Protein AF-Q9XIT8-F1 (afdb_monomer)

Organism: Glycine max (NCBI:txid3847)

Solvent-accessible surface area (backbone atoms only — not comparable to full-atom values): 2802 Å² total; per-residue (Å²): 135,84,81,75,65,86,80,68,76,80,62,73,74,49,72,68,52,49,52,48,47,54,52,43,34,72,75,64,45,97,40,60,74,62,47,48,69,68,42,92,92,99

InterPro domains:
  IPR001005 SANT/Myb domain [PF00249] (11-42)
  IPR001005 SANT/Myb domain [PS50090] (5-42)
  IPR009057 Homedomain-like superfamily [SSF46689] (1-42)
  IPR017930 Myb domain [PS51294] (5-42)
  IPR051953 Plant secondary wall-associated transcription factors [PTHR47997] (1-42)

Sequence (42 aa):
MNYLRPNLKHGHFSVEEEQLIVQLQQQLGNKWAKIARKLPGR

Radius of gyration: 13.62 Å; Cα contacts (8 Å, |Δi|>4): 15; chains: 1; bounding box: 38×24×22 Å

Structure (mmCIF, N/CA/C/O backbone):
data_AF-Q9XIT8-F1
#
_entry.id   AF-Q9XIT8-F1
#
loop_
_atom_site.group_PDB
_atom_site.id
_atom_site.type_symbol
_atom_site.label_atom_id
_atom_site.label_alt_id
_atom_site.label_comp_id
_atom_site.label_asym_id
_atom_site.label_entity_id
_atom_site.label_seq_id
_atom_site.pdbx_PDB_ins_code
_atom_site.Cartn_x
_atom_site.Cartn_y
_atom_site.Cartn_z
_atom_site.occupancy
_atom_site.B_iso_or_equiv
_atom_site.auth_seq_id
_atom_site.auth_comp_id
_atom_site.auth_asym_id
_atom_site.auth_atom_id
_atom_site.pdbx_PDB_model_num
ATOM 1 N N . MET A 1 1 ? 29.921 -17.107 -13.892 1.00 52.44 1 MET A N 1
ATOM 2 C CA . MET A 1 1 ? 29.271 -15.907 -13.322 1.00 52.44 1 MET A CA 1
ATOM 3 C C . MET A 1 1 ? 27.772 -16.152 -13.351 1.00 52.44 1 MET A C 1
ATOM 5 O O . MET A 1 1 ? 27.225 -16.357 -14.423 1.00 52.44 1 MET A O 1
ATOM 9 N N . ASN A 1 2 ? 27.173 -16.337 -12.172 1.00 46.00 2 ASN A N 1
ATOM 10 C CA . ASN A 1 2 ? 25.864 -16.968 -11.989 1.00 46.00 2 ASN A CA 1
ATOM 11 C C . ASN A 1 2 ? 24.705 -16.035 -12.364 1.00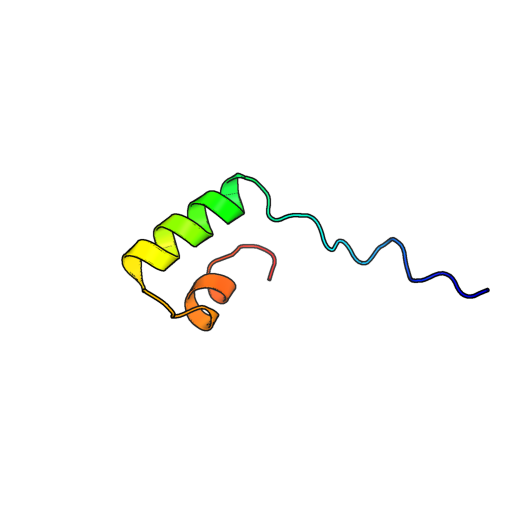 46.00 2 ASN A C 1
ATOM 13 O O . ASN A 1 2 ? 24.590 -14.931 -11.840 1.00 46.00 2 ASN A O 1
ATOM 17 N N . TYR A 1 3 ? 23.839 -16.534 -13.243 1.00 50.66 3 TYR A N 1
ATOM 18 C CA . TYR A 1 3 ? 22.581 -15.940 -13.671 1.00 50.66 3 TYR A CA 1
ATOM 19 C C . TYR A 1 3 ? 21.640 -15.751 -12.473 1.00 50.66 3 TYR A C 1
ATOM 21 O O . TYR A 1 3 ? 20.980 -16.692 -12.025 1.00 50.66 3 TYR A O 1
ATOM 29 N N . LEU A 1 4 ? 21.552 -14.525 -11.953 1.00 59.91 4 LEU A N 1
ATOM 30 C CA . LEU A 1 4 ? 20.407 -14.118 -11.144 1.00 59.91 4 LEU A CA 1
ATOM 31 C C . LEU A 1 4 ? 19.171 -14.243 -12.040 1.00 59.91 4 LEU A C 1
ATOM 33 O O . LEU A 1 4 ? 19.037 -13.554 -13.046 1.00 59.91 4 LEU A O 1
ATOM 37 N N . ARG A 1 5 ? 18.332 -15.223 -11.708 1.00 54.34 5 ARG A N 1
ATOM 38 C CA . ARG A 1 5 ? 17.132 -15.650 -12.434 1.00 54.34 5 ARG A CA 1
ATOM 39 C C . ARG A 1 5 ? 16.355 -14.441 -12.999 1.00 54.34 5 ARG A C 1
ATOM 41 O O . ARG A 1 5 ? 15.742 -13.721 -12.212 1.00 54.34 5 ARG A O 1
ATOM 48 N N . PRO A 1 6 ? 16.279 -14.256 -14.331 1.00 59.53 6 PRO A N 1
ATOM 49 C CA . PRO A 1 6 ? 15.581 -13.118 -14.944 1.00 59.53 6 PRO A CA 1
ATOM 50 C C . PRO A 1 6 ? 14.046 -13.211 -14.831 1.00 59.53 6 PRO A C 1
ATOM 52 O O . PRO A 1 6 ? 13.336 -12.305 -15.246 1.00 59.53 6 PRO A O 1
ATOM 55 N N . ASN A 1 7 ? 13.526 -14.297 -14.245 1.00 52.31 7 ASN A N 1
ATOM 56 C CA . ASN A 1 7 ? 12.101 -14.514 -13.980 1.00 52.31 7 ASN A CA 1
ATOM 57 C C . ASN A 1 7 ? 11.643 -14.054 -12.592 1.00 52.31 7 ASN A C 1
ATOM 59 O O . ASN A 1 7 ? 10.474 -14.234 -12.249 1.00 52.31 7 ASN A O 1
ATOM 63 N N . LEU A 1 8 ? 12.519 -13.448 -11.786 1.00 53.59 8 LEU A N 1
ATOM 64 C CA . LEU A 1 8 ? 12.058 -12.706 -10.622 1.00 53.59 8 LEU A CA 1
ATOM 65 C C . LEU A 1 8 ? 11.492 -11.385 -11.146 1.00 53.59 8 LEU A C 1
ATOM 67 O O . LEU A 1 8 ? 12.189 -10.374 -11.177 1.00 53.59 8 LEU A O 1
ATOM 71 N N . LYS A 1 9 ? 10.244 -11.424 -11.631 1.00 52.69 9 LYS A N 1
ATOM 72 C CA . LYS A 1 9 ? 9.451 -10.235 -11.940 1.00 52.69 9 LYS A CA 1
ATOM 73 C C . LYS A 1 9 ? 9.276 -9.435 -10.645 1.00 52.69 9 LYS A C 1
ATOM 75 O O . LYS A 1 9 ? 8.218 -9.441 -10.032 1.00 52.69 9 LYS A O 1
ATOM 80 N N . HIS A 1 10 ? 10.307 -8.700 -10.247 1.00 57.19 10 HIS A N 1
ATOM 81 C CA . HIS A 1 10 ? 10.146 -7.429 -9.562 1.00 57.19 10 HIS A CA 1
ATOM 82 C C . HIS A 1 10 ? 9.598 -6.448 -10.600 1.00 57.19 10 HIS A C 1
A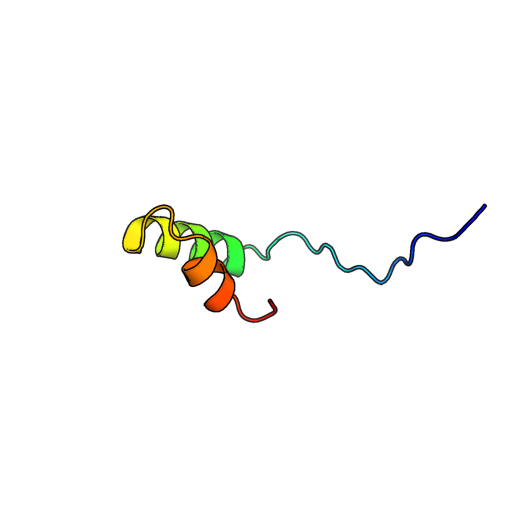TOM 84 O O . HIS A 1 10 ? 10.262 -5.488 -10.979 1.00 57.19 10 HIS A O 1
ATOM 90 N N . GLY A 1 11 ? 8.427 -6.763 -11.163 1.00 59.72 11 GLY A N 1
ATOM 91 C CA . GLY A 1 11 ? 7.707 -5.808 -11.977 1.00 59.72 11 GLY A CA 1
ATOM 92 C C . GLY A 1 11 ? 7.466 -4.612 -11.079 1.00 59.72 11 GLY A C 1
ATOM 93 O O . GLY A 1 11 ? 7.043 -4.783 -9.933 1.00 59.72 11 GLY A O 1
ATOM 94 N N . HIS A 1 12 ? 7.805 -3.424 -11.568 1.00 66.12 12 HIS A N 1
ATOM 95 C CA . HIS A 1 12 ? 7.221 -2.210 -11.025 1.00 66.12 12 HIS A CA 1
ATOM 96 C C . HIS A 1 12 ? 5.733 -2.465 -10.782 1.00 66.12 12 HIS A C 1
ATOM 98 O O . HIS A 1 12 ? 5.093 -3.131 -11.603 1.00 66.12 12 HIS A O 1
ATOM 104 N N . PHE A 1 13 ? 5.217 -1.978 -9.651 1.00 71.75 13 PHE A N 1
ATOM 105 C CA . PHE A 1 13 ? 3.776 -1.951 -9.451 1.00 71.75 13 PHE A CA 1
ATOM 106 C C . PHE A 1 13 ? 3.154 -1.348 -10.707 1.00 71.75 13 PHE A C 1
ATOM 108 O O . PHE A 1 13 ? 3.633 -0.332 -11.218 1.00 71.75 13 PHE A O 1
ATOM 115 N N . SER A 1 14 ? 2.149 -2.022 -11.252 1.00 80.94 14 SER A N 1
ATOM 116 C CA . SER A 1 14 ? 1.398 -1.462 -12.368 1.00 80.94 14 SER A CA 1
ATOM 117 C C . SER A 1 14 ? 0.768 -0.153 -11.898 1.00 80.94 14 SER A C 1
ATOM 119 O O . SER A 1 14 ? 0.467 -0.003 -10.715 1.00 80.94 14 SER A O 1
ATOM 121 N N . VAL A 1 15 ? 0.517 0.786 -12.809 1.00 83.19 15 VAL A N 1
ATOM 122 C CA . VAL A 1 15 ? -0.102 2.079 -12.457 1.00 83.19 15 VAL A CA 1
ATOM 123 C C . VAL A 1 15 ? -1.398 1.875 -11.655 1.00 83.19 15 VAL A C 1
ATOM 125 O O . VAL A 1 15 ? -1.665 2.597 -10.699 1.00 83.19 15 VAL A O 1
ATOM 128 N N . GLU A 1 16 ? -2.161 0.829 -11.979 1.00 84.56 16 GLU A N 1
ATOM 129 C CA . GLU A 1 16 ? -3.362 0.419 -11.243 1.00 84.56 16 GLU A CA 1
ATOM 130 C C . GLU A 1 16 ? -3.065 -0.000 -9.792 1.00 84.56 16 GLU A C 1
ATOM 132 O O . GLU A 1 16 ? -3.784 0.390 -8.872 1.00 84.56 16 GLU A O 1
ATOM 137 N N . GLU A 1 17 ? -1.989 -0.760 -9.565 1.00 84.75 17 GLU A N 1
ATOM 138 C CA . GLU A 1 17 ? -1.545 -1.153 -8.226 1.00 84.75 17 GLU A CA 1
ATOM 139 C C . GLU A 1 17 ? -1.053 0.059 -7.433 1.00 84.75 17 GLU A C 1
ATOM 141 O O . GLU A 1 17 ? -1.392 0.185 -6.261 1.00 84.75 17 GLU A O 1
ATOM 146 N N . GLU A 1 18 ? -0.313 0.981 -8.054 1.00 87.00 18 GLU A N 1
ATOM 147 C CA . GLU A 1 18 ? 0.126 2.219 -7.399 1.00 87.00 18 GLU A CA 1
ATOM 148 C C . GLU A 1 18 ? -1.064 3.083 -6.970 1.00 87.00 18 GLU A C 1
ATOM 150 O O . GLU A 1 18 ? -1.119 3.536 -5.823 1.00 87.00 18 GLU A O 1
ATOM 155 N N . GLN A 1 19 ? -2.060 3.262 -7.844 1.00 90.44 19 GLN A N 1
ATOM 156 C CA . GLN A 1 19 ? -3.282 3.985 -7.490 1.00 90.44 19 GLN 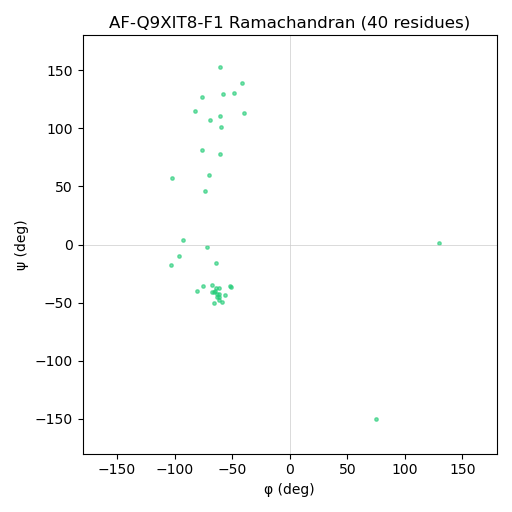A CA 1
ATOM 157 C C . GLN A 1 19 ? -4.027 3.298 -6.345 1.00 90.44 19 GLN A C 1
ATOM 159 O O . GLN A 1 19 ? -4.456 3.968 -5.402 1.00 90.44 19 GLN A O 1
ATOM 164 N 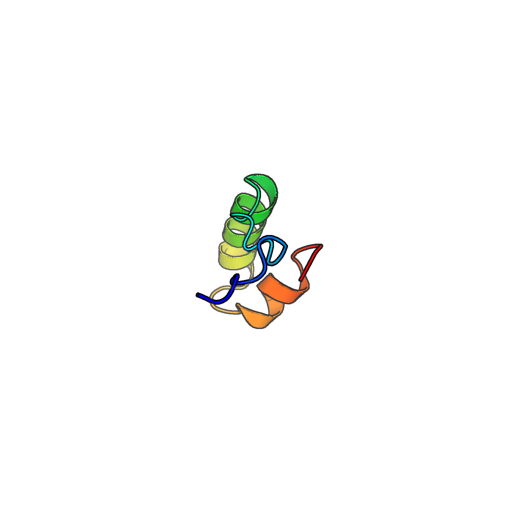N . LEU A 1 20 ? -4.121 1.967 -6.375 1.00 89.56 20 LEU A N 1
ATOM 165 C CA . LEU A 1 20 ? -4.762 1.199 -5.317 1.00 89.56 20 LEU A CA 1
ATOM 166 C C . LEU A 1 20 ? -3.991 1.314 -3.993 1.00 89.56 20 LEU A C 1
ATOM 168 O O . LEU A 1 20 ? -4.615 1.482 -2.947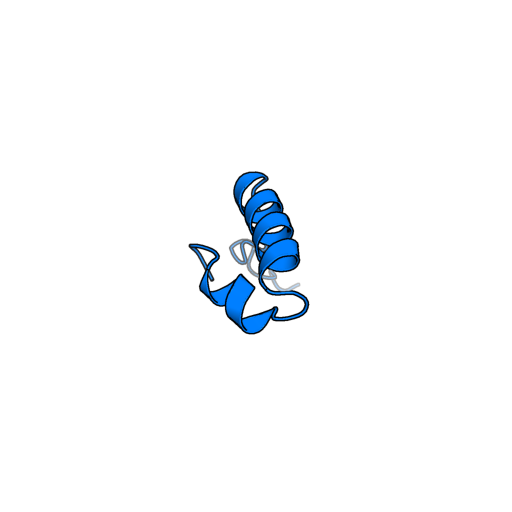 1.00 89.56 20 LEU A O 1
ATOM 172 N N . ILE A 1 21 ? -2.654 1.292 -4.014 1.00 89.56 21 ILE A N 1
ATOM 173 C CA . ILE A 1 21 ? -1.811 1.517 -2.831 1.00 89.56 21 ILE A CA 1
ATOM 174 C C . ILE A 1 21 ? -2.095 2.893 -2.238 1.00 89.56 21 ILE A C 1
ATOM 176 O O . ILE A 1 21 ? -2.345 2.982 -1.039 1.00 89.56 21 ILE A O 1
ATOM 180 N N . VAL A 1 22 ? -2.097 3.949 -3.055 1.00 92.12 22 VAL A N 1
ATOM 181 C CA . VAL A 1 22 ? -2.346 5.319 -2.587 1.00 92.12 22 VAL A CA 1
ATOM 182 C C . VAL A 1 22 ? -3.757 5.448 -2.009 1.00 92.12 22 VAL A C 1
ATOM 184 O O . VAL A 1 22 ? -3.916 5.978 -0.908 1.00 92.12 22 VAL A O 1
ATOM 187 N N . GLN A 1 23 ? -4.778 4.912 -2.683 1.00 92.75 23 GLN A N 1
ATOM 188 C CA . GLN A 1 23 ? -6.156 4.919 -2.180 1.00 92.75 23 GLN A CA 1
ATOM 189 C C . GLN A 1 23 ? -6.284 4.149 -0.861 1.00 92.75 23 GLN A C 1
ATOM 191 O O . GLN A 1 23 ? -6.846 4.653 0.113 1.00 92.75 23 GLN A O 1
ATOM 196 N N . LEU A 1 24 ? -5.720 2.943 -0.793 1.00 92.56 24 LEU A N 1
ATOM 197 C CA . LEU A 1 24 ? -5.764 2.114 0.404 1.00 92.56 24 LEU A CA 1
ATOM 198 C C . LEU A 1 24 ? -4.943 2.713 1.546 1.00 92.56 24 LEU A C 1
ATOM 200 O O . LEU A 1 24 ? -5.359 2.597 2.694 1.00 92.56 24 LEU A O 1
ATOM 204 N N . GLN A 1 25 ? -3.817 3.369 1.272 1.00 93.31 25 GLN A N 1
ATOM 205 C CA . GLN A 1 25 ? -3.030 4.082 2.276 1.00 93.31 25 GLN A CA 1
ATOM 206 C C . GLN A 1 25 ? -3.807 5.279 2.827 1.00 93.31 25 GLN A C 1
ATOM 208 O O . GLN A 1 25 ? -3.814 5.483 4.038 1.00 93.31 25 GLN A O 1
ATOM 213 N N . GLN A 1 26 ? -4.516 6.029 1.979 1.00 93.62 26 GLN A N 1
ATOM 214 C CA . GLN A 1 26 ? -5.391 7.113 2.434 1.00 93.62 26 GLN A CA 1
ATOM 215 C C . GLN A 1 26 ? -6.552 6.591 3.296 1.00 93.62 26 GLN A C 1
ATOM 217 O O . GLN A 1 26 ? -6.899 7.212 4.296 1.00 93.62 26 GLN A O 1
ATOM 222 N N . GLN A 1 27 ? -7.121 5.427 2.963 1.00 92.88 27 GLN A N 1
ATOM 223 C CA . GLN A 1 27 ? -8.238 4.841 3.716 1.00 92.88 27 GLN A CA 1
ATOM 224 C C . GLN A 1 27 ? -7.817 4.098 4.996 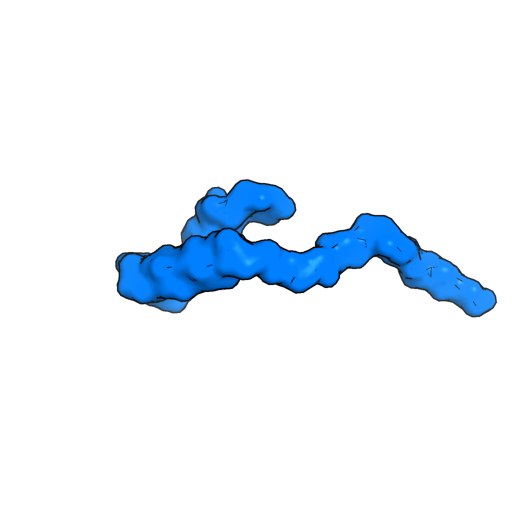1.00 92.88 27 GLN A C 1
ATOM 226 O O . GLN A 1 27 ? -8.518 4.137 6.006 1.00 92.88 27 GLN A O 1
ATOM 231 N N . LEU A 1 28 ? -6.707 3.357 4.962 1.00 90.62 28 LEU A N 1
ATOM 232 C CA . LEU A 1 28 ? -6.275 2.447 6.031 1.00 90.62 28 LEU A CA 1
ATOM 233 C C . LEU A 1 28 ? -5.133 3.023 6.881 1.00 90.62 28 LEU A C 1
ATOM 235 O O . LEU A 1 28 ? -4.902 2.515 7.986 1.00 90.62 28 LEU A O 1
ATOM 239 N N . GLY A 1 29 ? -4.434 4.048 6.390 1.00 89.62 29 GLY A N 1
ATOM 240 C CA . GLY A 1 29 ? -3.209 4.599 6.964 1.00 89.62 29 GLY A CA 1
ATOM 241 C C . GLY A 1 29 ? -1.994 3.701 6.715 1.00 89.62 29 GLY A C 1
ATOM 242 O O . GLY A 1 29 ? -1.945 2.933 5.755 1.00 89.62 29 GLY A O 1
ATOM 243 N N . ASN A 1 30 ? -1.028 3.731 7.638 1.00 88.75 30 ASN A N 1
ATOM 244 C CA . ASN A 1 30 ? 0.208 2.932 7.593 1.00 88.75 30 ASN A CA 1
ATOM 245 C C . ASN A 1 30 ? -0.016 1.436 7.908 1.00 88.75 30 ASN A C 1
ATOM 247 O O . ASN A 1 30 ? 0.710 0.826 8.690 1.00 88.75 30 ASN A O 1
ATOM 251 N N . LYS A 1 31 ? -1.040 0.818 7.312 1.00 91.25 31 LYS A N 1
ATOM 252 C CA . LYS A 1 31 ? -1.380 -0.604 7.468 1.00 91.25 31 LYS A CA 1
ATOM 253 C C . LYS A 1 31 ? -0.922 -1.400 6.251 1.00 91.25 31 LYS A C 1
ATOM 255 O O . LYS A 1 31 ? -1.720 -2.097 5.626 1.00 91.25 31 LYS A O 1
ATOM 260 N N . TRP A 1 32 ? 0.372 -1.334 5.950 1.00 89.56 32 TRP A N 1
ATOM 261 C CA . TRP A 1 32 ? 0.989 -1.966 4.778 1.00 89.56 32 TRP A CA 1
ATOM 262 C C . TRP A 1 32 ? 0.654 -3.453 4.622 1.00 89.56 32 TRP A C 1
ATOM 264 O O . TRP A 1 32 ? 0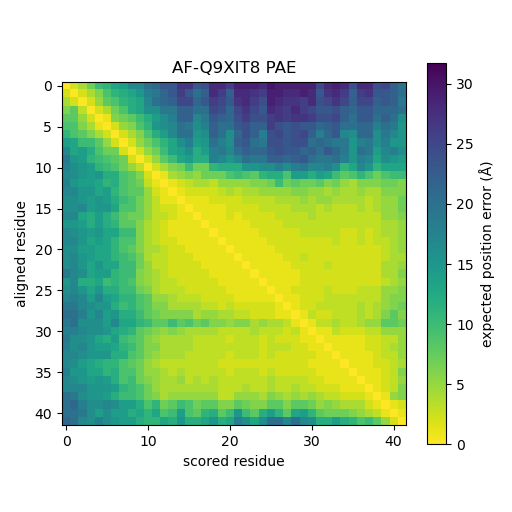.370 -3.891 3.515 1.00 89.56 32 TRP A O 1
ATOM 274 N N . ALA A 1 33 ? 0.552 -4.211 5.718 1.00 89.38 33 ALA A N 1
ATOM 275 C CA . ALA A 1 33 ? 0.133 -5.616 5.672 1.00 89.38 33 ALA A CA 1
ATOM 276 C C . ALA A 1 33 ? -1.289 -5.814 5.102 1.00 89.38 33 ALA A C 1
ATOM 278 O O . ALA A 1 33 ? -1.544 -6.763 4.365 1.00 89.38 33 ALA A O 1
ATOM 279 N N . LYS A 1 34 ? -2.232 -4.911 5.413 1.00 88.38 34 LYS A N 1
ATOM 280 C CA . LYS A 1 34 ? -3.595 -4.959 4.855 1.00 88.38 34 LYS A CA 1
ATOM 281 C C . LYS A 1 34 ? -3.634 -4.495 3.402 1.00 88.38 34 LYS A C 1
ATOM 283 O O . LYS A 1 34 ? -4.430 -5.039 2.645 1.00 88.38 34 LYS A O 1
ATOM 288 N N . ILE A 1 35 ? -2.804 -3.511 3.051 1.00 89.00 35 ILE A N 1
ATOM 289 C CA . ILE A 1 35 ? -2.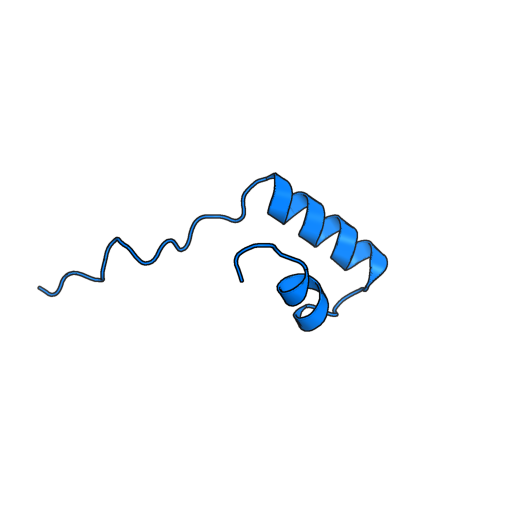681 -2.986 1.686 1.00 89.00 35 ILE A CA 1
ATOM 290 C C . ILE A 1 35 ? -2.111 -4.072 0.773 1.00 89.00 35 ILE A C 1
ATOM 292 O O . ILE A 1 35 ? -2.736 -4.404 -0.222 1.00 89.00 35 ILE A O 1
ATOM 296 N N . ALA A 1 36 ? -1.007 -4.710 1.171 1.00 85.94 36 ALA A N 1
ATOM 297 C CA . ALA A 1 36 ? -0.393 -5.806 0.426 1.00 85.94 36 ALA A CA 1
ATOM 298 C C . ALA A 1 36 ? -1.381 -6.955 0.176 1.00 85.94 36 ALA A C 1
ATOM 300 O O . ALA A 1 36 ? -1.510 -7.406 -0.952 1.00 85.94 36 ALA A O 1
ATOM 301 N N . ARG A 1 37 ? -2.178 -7.337 1.186 1.00 86.81 37 ARG A N 1
ATOM 302 C CA . ARG A 1 37 ? -3.218 -8.375 1.049 1.00 86.81 37 ARG A CA 1
ATOM 303 C C . ARG A 1 37 ? -4.349 -8.009 0.073 1.00 86.81 37 ARG A C 1
ATOM 305 O O . ARG A 1 37 ? -5.160 -8.860 -0.276 1.00 86.81 37 ARG A O 1
ATOM 312 N N . LYS A 1 38 ? -4.482 -6.733 -0.290 1.00 82.50 38 LYS A N 1
ATOM 313 C CA . LYS A 1 38 ? -5.479 -6.236 -1.245 1.00 82.50 38 LYS A CA 1
ATOM 314 C C . LYS A 1 38 ? -4.916 -6.093 -2.662 1.00 82.50 38 LYS A C 1
ATOM 316 O O . LYS A 1 38 ? -5.716 -5.870 -3.564 1.00 82.50 38 LYS A O 1
ATOM 321 N N . LEU A 1 39 ? -3.602 -6.225 -2.861 1.00 82.31 39 LEU A N 1
ATOM 322 C CA . LEU A 1 39 ? -2.980 -6.1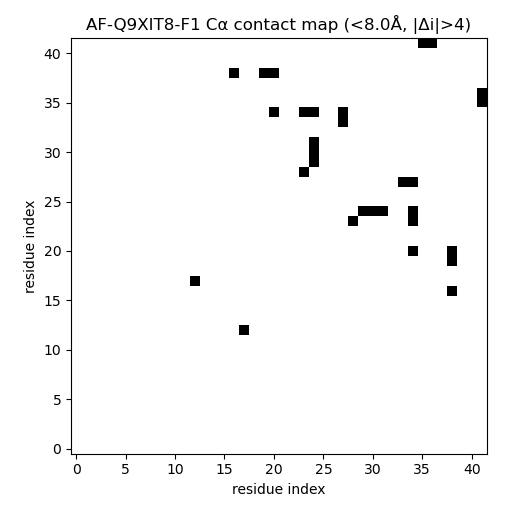71 -4.181 1.00 82.31 39 LEU A CA 1
ATOM 323 C C . LEU A 1 39 ? -3.093 -7.544 -4.859 1.00 82.31 39 LEU A C 1
ATOM 325 O O . LEU A 1 39 ? -2.537 -8.518 -4.350 1.00 82.31 39 LEU A O 1
ATOM 329 N N . PRO A 1 40 ? -3.830 -7.664 -5.977 1.00 66.56 40 PRO A N 1
ATOM 330 C CA . PRO A 1 40 ? -3.960 -8.931 -6.683 1.00 66.56 40 PRO A CA 1
ATOM 331 C C . PRO A 1 40 ? -2.616 -9.298 -7.326 1.00 66.56 40 PRO A C 1
ATOM 333 O O . PRO A 1 40 ? -2.210 -8.694 -8.309 1.00 66.56 40 PRO A O 1
ATOM 336 N N . GLY A 1 41 ? -1.918 -10.288 -6.763 1.00 66.62 41 GLY A N 1
ATOM 337 C CA . GLY A 1 41 ? -0.605 -10.733 -7.253 1.00 66.62 41 GLY A CA 1
ATOM 338 C C . GLY A 1 41 ? 0.490 -10.835 -6.186 1.00 66.62 41 GLY A C 1
ATOM 339 O O . GLY A 1 41 ? 1.614 -11.212 -6.524 1.00 66.62 41 GLY A O 1
ATOM 340 N N . ARG A 1 42 ? 0.175 -10.542 -4.915 1.00 55.25 42 ARG A N 1
ATOM 341 C CA . ARG A 1 42 ? 1.063 -10.698 -3.753 1.00 55.25 42 ARG A CA 1
ATOM 342 C C . ARG A 1 42 ? 0.345 -11.232 -2.520 1.00 55.25 42 ARG A C 1
ATOM 344 O O . ARG A 1 42 ? -0.880 -11.024 -2.400 1.00 55.25 42 ARG A O 1
#

Nearest PDB structures (foldseek):
  5yzg-assembly1_L  TM=7.620E-01  e=5.698E-01  Homo sapiens
  6qdv-assembly1_O  TM=7.733E-01  e=8.614E-01  Homo sapiens
  7w59-assembly1_L  TM=7.412E-01  e=1.016E+00  Homo sapiens
  2cu7-assembly1_A  TM=7.208E-01  e=1.302E+00  Homo sapiens

Foldseek 3Di:
DDDPPPPPPPPDQDPVLVVQLVVCCVVVPPPVVVSVVPRPPD

Secondary structure (DSSP, 8-state):
-----TT-------HHHHHHHHHHHHHH-S-HHHHHTTSTT-

Mean predicted aligned error: 8.94 Å

pLDDT: mean 76.81, std 15.76, range [46.0, 93.62]